Protein AF-A0A8C5WC19-F1 (afdb_monomer_lite)

Secondary structure (DSSP, 8-state):
--HHHHHTTS-HHHHHHHHHHHSSSS-HHHHHHTHHHHHTS-HHHHHT-HHHHHHHHHHHHHHHHHHHHHHHHHT-HHHHHHHHHHHHHHHHHHTT-HHHHHHHHHHHHHHHHHHHHHHHS--TTHHHHHHHHHHHHHHHTT-

Radius of gyration: 21.61 Å; chains: 1; bounding box: 44×31×69 Å

InterPro domains:
  IPR001217 Transcription factor STAT [PTHR11801] (1-124)
  IPR013799 STAT transcription factor, protein interaction [PF02865] (2-119)
  IPR013799 STAT transcription factor, protein interaction [SM00964] (2-122)
  IPR036535 STAT transcription factor, N-terminal domain superfamily [G3DSA:1.10.532.10] (1-125)
  IPR036535 STAT transcription factor, N-terminal domain superfamily [SSF48092] (1-121)

Sequence (143 aa):
MAQWSQVQQLEQRFLEQVDQFYDDTFPMEVRHQLASWIESQDWDAASNSDSLATILLQNLMIQIEDQLNRVSQEKNLLLRHNLKRIKQLLLGKYHGNPMHMAMIVSNCLREERRILAAASMPMQVCAEYLCTLIYFIYSICKM

Organism: NCBI:txid445787

Foldseek 3Di:
DFLVVLQVVFDPVLVVVLCVLCVPQAPVLLCVLCRVVLRPDDLVVLLVDVVSLLVVLVVSLVSLVVSLVVVVVVVPPVSNVVSVVRSVVSCVPPVVPSSSSSVSSVVSSVVSVVSSVVRPPPPPDPPVVVVVVVVVVVVVVVD

pLDDT: mean 88.19, std 14.67, range [42.81, 98.19]

Structure (mmCIF, N/CA/C/O backbone):
data_AF-A0A8C5WC19-F1
#
_entry.id   AF-A0A8C5WC19-F1
#
loop_
_atom_site.group_PDB
_atom_site.id
_atom_site.type_symbol
_atom_site.label_atom_id
_atom_site.label_alt_id
_atom_site.label_comp_id
_atom_site.label_asym_id
_atom_site.label_entity_id
_atom_site.label_seq_id
_atom_site.pdbx_PDB_ins_code
_atom_site.Cartn_x
_atom_site.Cartn_y
_atom_site.Cartn_z
_atom_site.occupancy
_atom_site.B_iso_or_equiv
_atom_site.auth_seq_id
_atom_site.auth_comp_id
_atom_site.auth_asym_id
_atom_site.auth_atom_id
_atom_site.pdbx_PDB_model_num
ATOM 1 N N . MET A 1 1 ? -4.723 10.158 -11.213 1.00 64.62 1 MET A N 1
ATOM 2 C CA . MET A 1 1 ? -5.621 9.084 -10.734 1.00 64.62 1 MET A CA 1
ATOM 3 C C . MET A 1 1 ? -4.735 7.996 -10.154 1.00 64.62 1 MET A C 1
ATOM 5 O O . MET A 1 1 ? -3.721 7.720 -10.783 1.00 64.62 1 MET A O 1
ATOM 9 N N . ALA A 1 2 ? -5.053 7.446 -8.982 1.00 87.44 2 ALA A N 1
ATOM 10 C CA . ALA A 1 2 ? -4.238 6.390 -8.373 1.00 87.44 2 ALA A CA 1
ATOM 11 C C . ALA A 1 2 ? -4.240 5.121 -9.252 1.00 87.44 2 ALA A C 1
ATOM 13 O O . ALA A 1 2 ? -5.269 4.797 -9.847 1.00 87.44 2 ALA A O 1
ATOM 14 N N . GLN A 1 3 ? -3.132 4.386 -9.324 1.00 95.50 3 GLN A N 1
ATOM 15 C CA . GLN A 1 3 ? -3.031 3.076 -9.979 1.00 95.50 3 GLN A CA 1
ATOM 16 C C . GLN A 1 3 ? -4.151 2.142 -9.498 1.00 95.50 3 GLN A C 1
ATOM 18 O O . GLN A 1 3 ? -4.825 1.513 -10.310 1.00 95.50 3 GLN A O 1
ATOM 23 N N . TRP A 1 4 ? -4.447 2.153 -8.195 1.00 96.81 4 TRP A N 1
ATOM 24 C CA . TRP A 1 4 ? -5.525 1.353 -7.606 1.00 96.81 4 TRP A CA 1
ATOM 25 C C . TRP A 1 4 ? -6.898 1.614 -8.224 1.00 96.81 4 TRP A C 1
ATOM 27 O O . TRP A 1 4 ? -7.661 0.689 -8.477 1.00 96.81 4 TRP A O 1
ATOM 37 N N . SER A 1 5 ? -7.212 2.876 -8.523 1.00 95.62 5 SER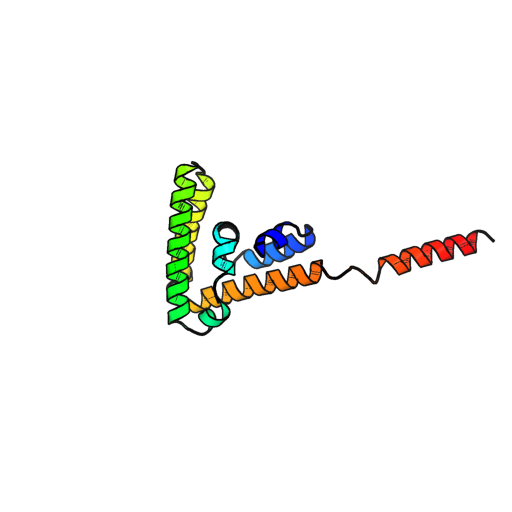 A N 1
ATOM 38 C CA . SER A 1 5 ? -8.503 3.218 -9.130 1.00 95.62 5 SER A CA 1
ATOM 39 C C . SER A 1 5 ? -8.651 2.672 -10.552 1.00 95.62 5 SER A C 1
ATOM 41 O O . SER A 1 5 ? -9.767 2.404 -10.977 1.00 95.62 5 SER A O 1
ATOM 43 N N . GLN A 1 6 ? -7.540 2.462 -11.268 1.00 95.94 6 GLN A N 1
ATOM 44 C CA . GLN A 1 6 ? -7.548 1.779 -12.565 1.00 95.94 6 GLN A CA 1
ATOM 45 C C . GLN A 1 6 ? -7.740 0.273 -12.378 1.00 95.94 6 GLN A C 1
ATOM 47 O O . GLN A 1 6 ? -8.519 -0.336 -13.102 1.00 95.94 6 GLN A O 1
ATOM 52 N N . VAL A 1 7 ? -7.083 -0.315 -11.370 1.00 96.19 7 VAL A N 1
ATOM 53 C CA . VAL A 1 7 ? -7.245 -1.736 -11.022 1.00 96.19 7 VAL A CA 1
ATOM 54 C C . VAL A 1 7 ? -8.709 -2.057 -10.725 1.00 96.19 7 VAL A C 1
ATOM 56 O O . VAL A 1 7 ? -9.238 -3.023 -11.259 1.00 96.19 7 VAL A O 1
ATOM 59 N N . GLN A 1 8 ? -9.403 -1.210 -9.962 1.00 95.38 8 GLN A N 1
ATOM 60 C CA . GLN A 1 8 ? -10.819 -1.405 -9.624 1.00 95.38 8 GLN A CA 1
ATOM 61 C C . GLN A 1 8 ? -11.784 -1.334 -10.823 1.00 95.38 8 GLN A C 1
ATOM 63 O O . GLN A 1 8 ? -12.947 -1.701 -10.681 1.00 95.38 8 GLN A O 1
ATOM 68 N N . GLN A 1 9 ? -11.331 -0.854 -11.983 1.00 94.94 9 GLN A N 1
ATOM 69 C CA . GLN A 1 9 ? -12.130 -0.771 -13.213 1.00 94.94 9 GLN A CA 1
ATOM 70 C C . GLN A 1 9 ? -11.902 -1.963 -14.153 1.00 94.94 9 GLN A C 1
ATOM 72 O O . GLN A 1 9 ? -12.508 -2.024 -15.222 1.00 94.94 9 GLN A O 1
ATOM 77 N N . LEU A 1 10 ? -11.022 -2.894 -13.782 1.00 95.06 10 LEU A N 1
ATOM 78 C CA . LEU A 1 10 ? -10.733 -4.083 -14.569 1.00 95.06 10 LEU A CA 1
ATOM 79 C C . LEU A 1 10 ? -11.925 -5.047 -14.619 1.00 95.06 10 LEU A C 1
ATOM 81 O O . LEU A 1 10 ? -12.763 -5.101 -13.721 1.00 95.06 10 LEU A O 1
ATOM 85 N N . GLU A 1 11 ? -11.966 -5.869 -15.668 1.00 93.88 11 GLU A N 1
ATOM 86 C CA . GLU A 1 11 ? -12.898 -6.995 -15.744 1.00 93.88 11 GLU A CA 1
ATOM 87 C C . GLU A 1 11 ? -12.624 -8.021 -14.632 1.00 93.88 11 GLU A C 1
ATOM 89 O O . GLU A 1 11 ? -11.479 -8.223 -14.218 1.00 93.88 11 GLU A O 1
ATOM 94 N N . GLN A 1 12 ? -13.669 -8.747 -14.220 1.00 93.50 12 GLN A N 1
ATOM 95 C CA . GLN A 1 12 ? -13.629 -9.710 -13.112 1.00 93.50 12 GLN A CA 1
ATOM 96 C C . GLN A 1 12 ? -12.446 -10.694 -13.186 1.00 93.50 12 GLN A C 1
ATOM 98 O O . GLN A 1 12 ? -11.761 -10.906 -12.192 1.00 93.50 12 GLN A O 1
ATOM 103 N N . ARG A 1 13 ? -12.131 -11.222 -14.378 1.00 92.94 13 ARG A N 1
ATOM 104 C CA . ARG A 1 13 ? -11.008 -12.158 -14.601 1.00 92.94 13 ARG A CA 1
ATOM 105 C C . ARG A 1 13 ? -9.625 -11.595 -14.248 1.00 92.94 13 ARG A C 1
ATOM 107 O O . ARG A 1 13 ? -8.693 -12.356 -14.002 1.00 92.94 13 ARG A O 1
ATOM 114 N N . PHE A 1 14 ? -9.454 -10.276 -14.303 1.00 94.38 14 PHE A N 1
ATOM 115 C CA . PHE A 1 14 ? -8.210 -9.609 -13.922 1.00 94.38 14 PHE A CA 1
ATOM 116 C C . PHE A 1 14 ? -8.236 -9.213 -12.446 1.00 94.38 14 PHE A C 1
ATOM 118 O O . PHE A 1 14 ? -7.202 -9.294 -11.791 1.00 94.38 14 PHE A O 1
ATOM 125 N N . LEU A 1 15 ? -9.405 -8.855 -11.902 1.00 94.44 15 LEU A N 1
ATOM 126 C CA . LEU A 1 15 ? -9.570 -8.651 -10.461 1.00 94.44 15 LEU A CA 1
ATOM 127 C C . LEU A 1 15 ? -9.263 -9.931 -9.672 1.00 94.44 15 LEU A C 1
ATOM 129 O O . LEU A 1 15 ? -8.583 -9.854 -8.659 1.00 94.44 15 LEU A O 1
ATOM 133 N N . GLU A 1 16 ? -9.663 -11.102 -10.172 1.00 93.19 16 GLU A N 1
ATOM 134 C CA . GLU A 1 16 ? -9.304 -12.403 -9.582 1.00 93.19 16 GLU A CA 1
ATOM 135 C C . GLU A 1 16 ? -7.786 -12.651 -9.578 1.00 93.19 16 GLU A C 1
ATOM 137 O O . GLU A 1 16 ? -7.255 -13.208 -8.621 1.00 93.19 16 GLU A O 1
ATOM 142 N N . GLN A 1 17 ? -7.063 -12.202 -10.611 1.00 91.75 17 GLN A N 1
ATOM 143 C CA . GLN A 1 17 ? -5.595 -12.286 -10.634 1.00 91.75 17 GLN A CA 1
ATOM 144 C C . GLN A 1 17 ? -4.955 -11.359 -9.599 1.00 91.75 17 GLN A C 1
ATOM 146 O O . GLN A 1 17 ? -3.949 -11.720 -8.993 1.00 91.75 17 GLN A O 1
ATOM 151 N N . VAL A 1 18 ? -5.529 -10.169 -9.397 1.00 92.81 18 VAL A N 1
ATOM 152 C CA . VAL A 1 18 ? -5.089 -9.253 -8.339 1.00 92.81 18 VAL A CA 1
ATOM 153 C C . VAL A 1 18 ? -5.344 -9.893 -6.975 1.00 92.81 18 VAL A C 1
ATOM 155 O O . VAL A 1 18 ? -4.418 -9.988 -6.180 1.00 92.81 18 VAL A O 1
ATOM 158 N N . ASP A 1 19 ? -6.553 -10.393 -6.724 1.00 91.56 19 ASP A N 1
ATOM 159 C CA . ASP A 1 19 ? -6.957 -11.014 -5.455 1.00 91.56 19 ASP A CA 1
ATOM 160 C C . ASP A 1 19 ? -6.015 -12.151 -5.025 1.00 91.56 19 ASP A C 1
ATOM 162 O O . ASP A 1 19 ? -5.441 -12.101 -3.937 1.00 91.56 19 ASP A O 1
ATOM 166 N N . GLN A 1 20 ? -5.719 -13.085 -5.937 1.00 88.56 20 GLN A N 1
ATOM 167 C CA . GLN A 1 20 ? -4.786 -14.196 -5.699 1.00 88.56 20 GLN A CA 1
ATOM 168 C C . GLN A 1 20 ? -3.390 -13.744 -5.253 1.00 88.56 20 GLN A C 1
ATOM 170 O O . GLN A 1 20 ? -2.713 -14.446 -4.502 1.00 88.56 20 GLN A O 1
ATOM 175 N N . PHE A 1 21 ? -2.929 -12.582 -5.719 1.00 83.38 21 PHE A N 1
ATOM 176 C CA . PHE A 1 21 ? -1.618 -12.061 -5.344 1.00 83.38 21 PHE A CA 1
ATOM 177 C C . PHE A 1 21 ? -1.607 -11.464 -3.927 1.00 83.38 21 PHE A C 1
ATOM 179 O O . PHE A 1 21 ? -0.566 -11.453 -3.262 1.00 83.38 21 PHE A O 1
ATOM 186 N N . TYR A 1 22 ? -2.751 -10.966 -3.453 1.00 87.38 22 TYR A N 1
ATOM 187 C CA . TYR A 1 22 ? -2.888 -10.259 -2.179 1.00 87.38 22 TYR A CA 1
ATOM 188 C C . TYR A 1 22 ? -3.183 -11.168 -0.973 1.00 87.38 22 TYR A C 1
ATOM 190 O O . TYR A 1 22 ? -2.940 -10.725 0.151 1.00 87.38 22 TYR A O 1
ATOM 198 N N . ASP A 1 23 ? -3.634 -12.411 -1.181 1.00 74.62 23 ASP A N 1
ATOM 199 C CA . ASP A 1 23 ? -4.157 -13.305 -0.127 1.00 74.62 23 ASP A CA 1
ATOM 200 C C . ASP A 1 23 ? -3.244 -13.439 1.114 1.00 74.62 23 ASP A C 1
ATOM 202 O O . ASP A 1 23 ? -3.721 -13.336 2.244 1.00 74.62 23 ASP A O 1
ATOM 206 N N . ASP A 1 24 ? -1.920 -13.548 0.933 1.00 71.69 24 ASP A N 1
ATOM 207 C CA . ASP A 1 24 ? -0.958 -13.705 2.046 1.00 71.69 24 ASP A CA 1
ATOM 208 C C . ASP A 1 24 ? 0.215 -12.702 2.042 1.00 71.69 24 ASP A C 1
ATOM 210 O O . ASP A 1 24 ? 1.078 -12.705 2.937 1.00 71.69 24 ASP A O 1
ATOM 214 N N . THR A 1 25 ? 0.290 -11.818 1.045 1.00 85.12 25 THR A N 1
ATOM 215 C CA . THR A 1 25 ? 1.454 -10.941 0.839 1.00 85.12 25 THR A CA 1
ATOM 216 C C . THR A 1 25 ? 1.328 -9.652 1.650 1.00 85.12 25 THR A C 1
ATOM 218 O O . THR A 1 25 ? 2.040 -9.453 2.645 1.00 85.12 25 THR A O 1
ATOM 221 N N . PHE A 1 26 ? 0.387 -8.795 1.266 1.00 92.00 26 PHE A N 1
ATOM 222 C CA . PHE A 1 26 ? 0.126 -7.489 1.853 1.00 92.00 26 PHE A CA 1
ATOM 223 C C . PHE A 1 26 ? -1.385 -7.291 2.040 1.00 92.00 26 PHE A C 1
ATOM 225 O O . PHE A 1 26 ? -2.156 -7.672 1.175 1.00 92.00 26 PHE A O 1
ATOM 232 N N . PRO A 1 27 ? -1.861 -6.681 3.134 1.00 93.75 27 PRO A N 1
ATOM 233 C CA . PRO A 1 27 ? -3.297 -6.530 3.358 1.00 93.75 27 PRO A CA 1
ATOM 234 C C . PRO A 1 27 ? -3.962 -5.629 2.302 1.00 93.75 27 PRO A C 1
ATOM 236 O O . PRO A 1 27 ? -3.682 -4.426 2.252 1.00 93.75 27 PRO A O 1
ATOM 239 N N . MET A 1 28 ? -4.896 -6.180 1.514 1.00 93.88 28 MET A N 1
ATOM 2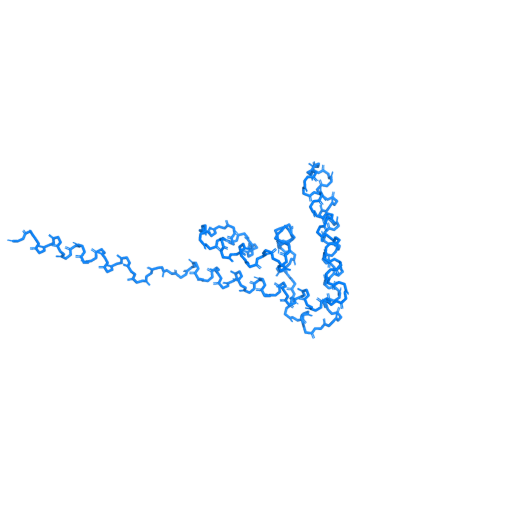40 C CA . MET A 1 28 ? -5.624 -5.433 0.472 1.00 93.88 28 MET A CA 1
ATOM 241 C C . MET A 1 28 ? -6.363 -4.205 1.034 1.00 93.88 28 MET A C 1
ATOM 243 O O . MET A 1 28 ? -6.409 -3.156 0.398 1.00 93.88 28 MET A O 1
ATOM 247 N N . GLU A 1 29 ? -6.866 -4.284 2.268 1.00 94.00 29 GLU A N 1
ATOM 248 C CA . GLU A 1 29 ? -7.497 -3.143 2.940 1.00 94.00 29 GLU A CA 1
ATOM 249 C C . GLU A 1 29 ? -6.522 -1.959 3.077 1.00 94.00 29 GLU A C 1
ATOM 251 O O . GLU A 1 29 ? -6.874 -0.825 2.778 1.00 94.00 29 GLU A O 1
ATOM 256 N N . VAL A 1 30 ? -5.261 -2.199 3.456 1.00 95.25 30 VAL A N 1
ATOM 257 C CA . VAL A 1 30 ? -4.250 -1.129 3.554 1.00 95.25 30 VAL A CA 1
ATOM 258 C C . VAL A 1 30 ? -3.884 -0.613 2.167 1.00 95.25 30 VAL A C 1
ATOM 260 O O . VAL A 1 30 ? -3.766 0.598 1.981 1.00 95.25 30 VAL A O 1
ATOM 263 N N . ARG A 1 31 ? -3.773 -1.514 1.182 1.00 95.81 31 ARG A N 1
ATOM 264 C CA . ARG A 1 31 ? -3.566 -1.148 -0.224 1.00 95.81 31 ARG A CA 1
ATOM 265 C C . ARG A 1 31 ? -4.656 -0.203 -0.742 1.00 95.81 31 ARG A C 1
ATOM 267 O O . ARG A 1 31 ? -4.323 0.741 -1.459 1.00 95.81 31 ARG A O 1
ATOM 274 N N . HIS A 1 32 ? -5.912 -0.443 -0.363 1.00 95.25 32 HIS A N 1
ATOM 275 C CA . HIS A 1 32 ? -7.066 0.367 -0.746 1.00 95.25 32 HIS A CA 1
ATOM 276 C C . HIS A 1 32 ? -7.112 1.700 0.013 1.00 95.25 32 HIS A C 1
ATOM 278 O O . HIS A 1 32 ? -7.119 2.759 -0.612 1.00 95.25 32 HIS A O 1
ATOM 284 N N . GLN A 1 33 ? -7.090 1.669 1.350 1.00 94.81 33 GLN A N 1
ATOM 285 C CA . GLN A 1 33 ? -7.260 2.866 2.187 1.00 94.81 33 GLN A CA 1
ATOM 286 C C . GLN A 1 33 ? -6.112 3.876 2.026 1.00 94.81 33 GLN A C 1
ATOM 288 O O . GLN A 1 33 ? -6.312 5.079 2.185 1.00 94.81 33 GLN A O 1
ATOM 293 N N . LEU A 1 34 ? -4.902 3.402 1.707 1.00 96.75 34 LEU A N 1
ATOM 294 C CA . LEU A 1 34 ? -3.701 4.232 1.567 1.00 96.75 34 LEU A CA 1
ATOM 295 C C . LEU A 1 34 ? -3.168 4.291 0.134 1.00 96.75 34 LEU A C 1
ATOM 297 O O . LEU A 1 34 ? -2.000 4.624 -0.058 1.00 96.75 34 LEU A O 1
ATOM 301 N N . ALA A 1 35 ? -4.000 3.998 -0.871 1.00 97.50 35 ALA A N 1
ATOM 302 C CA . ALA A 1 35 ? -3.559 3.838 -2.256 1.00 97.50 35 ALA A CA 1
ATOM 303 C C . ALA A 1 35 ? -2.650 4.973 -2.750 1.00 97.50 35 ALA A C 1
ATOM 305 O O . ALA A 1 35 ? -1.520 4.723 -3.161 1.00 97.50 35 ALA A O 1
ATOM 306 N N . SER A 1 36 ? -3.105 6.223 -2.631 1.00 96.31 36 SER A N 1
ATOM 307 C CA . SER A 1 36 ? -2.344 7.391 -3.086 1.00 96.31 36 SER A CA 1
ATOM 308 C C . SER A 1 36 ? -1.015 7.574 -2.349 1.00 96.31 36 SER A C 1
ATOM 310 O O . SER A 1 36 ? -0.036 7.980 -2.964 1.00 96.31 36 SER A O 1
ATOM 312 N N . TRP A 1 37 ? -0.970 7.288 -1.041 1.00 97.69 37 TRP A N 1
ATOM 313 C CA . TRP A 1 37 ? 0.261 7.417 -0.256 1.00 97.69 37 TRP A CA 1
ATOM 314 C C . TRP A 1 37 ? 1.246 6.298 -0.579 1.00 97.69 37 TRP A C 1
ATOM 316 O O . TRP A 1 37 ? 2.434 6.564 -0.724 1.00 97.69 37 TRP A O 1
ATOM 326 N N . ILE A 1 38 ? 0.763 5.059 -0.717 1.00 98.00 38 ILE A N 1
ATOM 327 C CA . ILE A 1 38 ? 1.596 3.915 -1.096 1.00 98.00 38 ILE A CA 1
ATOM 328 C C . ILE A 1 38 ? 2.224 4.179 -2.465 1.00 98.00 38 ILE A C 1
ATOM 330 O O . ILE A 1 38 ? 3.428 4.030 -2.626 1.00 98.00 38 ILE A O 1
ATOM 334 N N . GLU A 1 39 ? 1.439 4.626 -3.441 1.00 98.06 39 GLU A N 1
ATOM 335 C CA . GLU A 1 39 ? 1.918 4.861 -4.807 1.00 98.06 39 GLU A CA 1
ATOM 336 C C . GLU A 1 39 ? 2.904 6.034 -4.929 1.00 98.06 39 GLU A C 1
ATOM 338 O O . GLU A 1 39 ? 3.624 6.113 -5.920 1.00 98.06 39 GLU A O 1
ATOM 343 N N . SER A 1 40 ? 2.973 6.930 -3.937 1.00 97.62 40 SER A N 1
ATOM 344 C CA . SER A 1 40 ? 3.917 8.052 -3.941 1.00 97.62 40 SER A CA 1
ATOM 345 C C . SER A 1 40 ? 5.285 7.733 -3.327 1.00 97.62 40 SER A C 1
ATOM 347 O O . SER A 1 40 ? 6.143 8.613 -3.318 1.00 97.62 40 SER A O 1
ATOM 349 N N . GLN A 1 41 ? 5.495 6.534 -2.770 1.00 98.19 41 GLN A N 1
ATOM 350 C CA . GLN A 1 41 ? 6.781 6.149 -2.170 1.00 98.19 41 GLN A CA 1
ATOM 351 C C . GLN A 1 41 ? 7.668 5.381 -3.157 1.00 98.19 41 GLN A C 1
ATOM 353 O O . GLN A 1 41 ? 7.178 4.626 -3.998 1.00 98.19 41 GLN A O 1
ATOM 358 N N . ASP A 1 42 ? 8.986 5.502 -2.992 1.00 97.69 42 ASP A N 1
ATOM 359 C CA . ASP A 1 42 ? 9.973 4.711 -3.733 1.00 97.69 42 ASP A CA 1
ATOM 360 C C . ASP A 1 42 ? 10.282 3.389 -3.006 1.00 97.69 42 ASP A C 1
ATOM 362 O O . ASP A 1 42 ? 11.242 3.257 -2.237 1.00 97.69 42 ASP A O 1
ATOM 366 N N . TRP A 1 43 ? 9.415 2.398 -3.220 1.00 97.94 43 TRP A N 1
ATOM 367 C CA . TRP A 1 43 ? 9.547 1.072 -2.609 1.00 97.94 43 TRP A CA 1
ATOM 368 C C . TRP A 1 43 ? 10.736 0.272 -3.146 1.00 97.94 43 TRP A C 1
ATOM 370 O O . TRP A 1 43 ? 11.287 -0.552 -2.416 1.00 97.94 43 TRP A O 1
ATOM 380 N N . ASP A 1 44 ? 11.156 0.518 -4.391 1.00 97.81 44 ASP A N 1
ATOM 381 C CA . ASP A 1 44 ? 12.324 -0.138 -4.977 1.00 97.81 44 ASP A CA 1
ATOM 382 C C . ASP A 1 44 ? 13.605 0.346 -4.280 1.00 97.81 44 ASP A C 1
ATOM 384 O O . ASP A 1 44 ? 14.410 -0.480 -3.843 1.00 97.81 44 ASP A O 1
ATOM 388 N N . ALA A 1 45 ? 13.767 1.656 -4.058 1.00 97.94 45 ALA A N 1
ATOM 389 C CA . ALA A 1 45 ? 14.881 2.184 -3.268 1.00 97.94 45 ALA A CA 1
ATOM 390 C C . ALA A 1 45 ? 14.862 1.657 -1.824 1.00 97.94 45 ALA A C 1
ATOM 392 O O . ALA A 1 45 ? 15.893 1.229 -1.298 1.00 97.94 45 ALA A O 1
ATOM 393 N N . ALA A 1 46 ? 13.687 1.630 -1.190 1.00 98.00 46 ALA A N 1
ATOM 394 C CA . ALA A 1 46 ? 13.544 1.129 0.173 1.00 98.00 46 ALA A CA 1
ATOM 395 C C . ALA A 1 46 ? 13.849 -0.371 0.299 1.00 98.00 46 ALA A C 1
ATOM 397 O O . ALA A 1 46 ? 14.458 -0.785 1.280 1.00 98.00 46 ALA A O 1
ATOM 398 N N . SER A 1 47 ? 13.521 -1.192 -0.702 1.00 97.56 47 SER A N 1
ATOM 399 C CA . SER A 1 47 ? 13.861 -2.624 -0.686 1.00 97.56 47 SER A CA 1
ATOM 400 C C . SER A 1 47 ? 15.370 -2.908 -0.678 1.00 97.56 47 SER A C 1
ATOM 402 O O . SER A 1 47 ? 15.779 -4.007 -0.313 1.00 97.56 47 SER A O 1
ATOM 404 N N . ASN A 1 48 ? 16.191 -1.913 -1.031 1.00 97.31 48 ASN A N 1
ATOM 405 C CA . ASN A 1 48 ? 17.651 -1.998 -1.071 1.00 97.31 48 ASN A CA 1
ATOM 406 C C . ASN A 1 48 ? 18.335 -1.235 0.081 1.00 97.31 48 ASN A C 1
ATOM 408 O O . ASN A 1 48 ? 19.562 -1.158 0.120 1.00 97.31 48 ASN A O 1
ATOM 412 N N . SER A 1 49 ? 17.570 -0.641 1.005 1.00 97.75 49 SER A N 1
ATOM 413 C CA . SER A 1 49 ? 18.104 0.184 2.090 1.00 97.75 49 SER A CA 1
ATOM 414 C C . SER A 1 49 ? 17.292 0.022 3.370 1.00 97.75 49 SER A C 1
ATOM 416 O O . SER A 1 49 ? 16.158 0.489 3.474 1.00 97.75 49 SER A O 1
ATOM 418 N N . ASP A 1 50 ? 17.908 -0.588 4.381 1.00 96.38 50 ASP A N 1
ATOM 419 C CA . ASP A 1 50 ? 17.268 -0.860 5.670 1.00 96.38 50 ASP A CA 1
ATOM 420 C C . ASP A 1 50 ? 16.788 0.413 6.385 1.00 96.38 50 ASP A C 1
ATOM 422 O O . ASP A 1 50 ? 15.690 0.449 6.944 1.00 96.38 50 ASP A O 1
ATOM 426 N N . SER A 1 51 ? 17.558 1.501 6.293 1.00 97.31 51 SER A N 1
ATOM 427 C CA . SER A 1 51 ? 17.184 2.785 6.891 1.00 97.31 51 SER A CA 1
ATOM 428 C C . SER A 1 51 ? 15.944 3.385 6.224 1.00 97.31 51 SER A C 1
ATOM 430 O O . SER A 1 51 ? 15.019 3.809 6.918 1.00 97.31 51 SER A O 1
ATOM 432 N N . LEU A 1 52 ? 15.879 3.367 4.887 1.00 97.94 52 LEU A N 1
ATOM 433 C CA . LEU A 1 52 ? 14.712 3.845 4.140 1.00 97.94 52 LEU A CA 1
ATOM 434 C C . LEU A 1 52 ? 13.493 2.958 4.393 1.00 97.94 52 LEU A C 1
ATOM 436 O O . LEU A 1 52 ? 12.405 3.474 4.637 1.00 97.94 52 LEU A O 1
ATOM 440 N N . ALA A 1 53 ? 13.66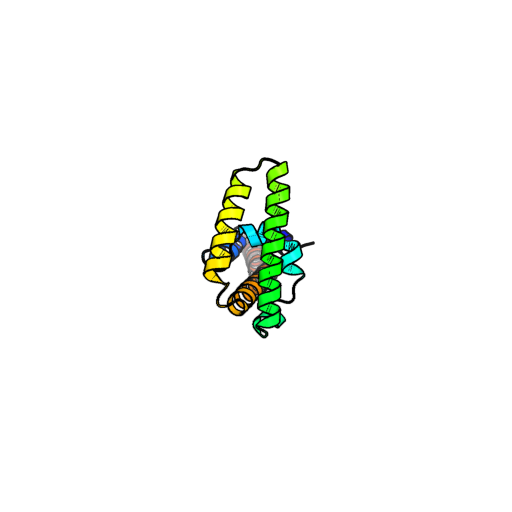9 1.636 4.390 1.00 98.00 53 ALA A N 1
ATOM 441 C CA . ALA A 1 53 ? 12.594 0.696 4.675 1.00 98.00 53 ALA A CA 1
ATOM 442 C C . ALA A 1 53 ? 12.027 0.874 6.087 1.00 98.00 53 ALA A C 1
ATOM 444 O O . ALA A 1 53 ? 10.809 0.862 6.272 1.00 98.00 53 ALA A O 1
ATOM 445 N N . THR A 1 54 ? 12.893 1.097 7.077 1.00 97.62 54 THR A N 1
ATOM 446 C CA . THR A 1 54 ? 12.488 1.375 8.459 1.00 97.62 54 THR A CA 1
ATOM 447 C C . THR A 1 54 ? 11.677 2.666 8.548 1.00 97.62 54 THR A C 1
ATOM 449 O O . THR A 1 54 ? 10.612 2.676 9.167 1.00 97.62 54 THR A O 1
ATOM 452 N N . ILE A 1 55 ? 12.126 3.737 7.885 1.00 98.06 55 ILE A N 1
ATOM 453 C CA . ILE A 1 55 ? 11.391 5.009 7.819 1.00 98.06 55 ILE A CA 1
ATOM 454 C C . ILE A 1 55 ? 10.031 4.816 7.135 1.00 98.06 55 ILE A C 1
ATOM 456 O O . ILE A 1 55 ? 9.017 5.286 7.647 1.00 98.06 55 ILE A O 1
ATOM 460 N N . LEU A 1 56 ? 9.967 4.092 6.012 1.00 98.00 56 LEU A N 1
ATOM 461 C CA . LEU A 1 56 ? 8.700 3.837 5.323 1.00 98.00 56 LEU A CA 1
ATOM 462 C C . LEU A 1 56 ? 7.744 2.975 6.148 1.00 98.00 56 LEU A C 1
ATOM 464 O O . LEU A 1 56 ? 6.544 3.243 6.141 1.00 98.00 56 LEU A O 1
ATOM 468 N N . LEU A 1 57 ? 8.243 1.987 6.895 1.00 97.19 57 LEU A N 1
ATOM 469 C CA . LEU A 1 57 ? 7.414 1.213 7.819 1.00 97.19 57 LEU A CA 1
ATOM 470 C C . LEU A 1 57 ? 6.832 2.110 8.918 1.00 97.19 57 LEU A C 1
ATOM 472 O O . LEU A 1 57 ? 5.638 2.025 9.201 1.00 97.19 57 LEU A O 1
ATOM 476 N N . GLN A 1 58 ? 7.640 2.996 9.505 1.00 97.44 58 GLN A N 1
ATOM 477 C CA . GLN A 1 58 ? 7.166 3.959 10.505 1.00 97.44 58 GLN A CA 1
ATOM 478 C C . GLN A 1 58 ? 6.124 4.915 9.913 1.00 97.44 58 GLN A C 1
ATOM 480 O O . GLN A 1 58 ? 5.055 5.099 10.495 1.00 97.44 58 GLN A O 1
ATOM 485 N N . ASN A 1 59 ? 6.377 5.453 8.721 1.00 98.06 59 ASN A N 1
ATOM 486 C CA . ASN A 1 59 ? 5.437 6.335 8.035 1.00 98.06 59 ASN A CA 1
ATOM 487 C C . ASN A 1 59 ? 4.130 5.614 7.680 1.00 98.06 59 ASN A C 1
ATOM 489 O O . ASN A 1 59 ? 3.058 6.190 7.849 1.00 98.06 59 ASN A O 1
ATOM 493 N N . LEU A 1 60 ? 4.189 4.343 7.269 1.00 97.69 60 LEU A N 1
ATOM 494 C CA . LEU A 1 60 ? 2.998 3.523 7.040 1.00 97.69 60 LEU A CA 1
ATOM 495 C C . LEU A 1 60 ? 2.164 3.393 8.324 1.00 97.69 60 LEU A C 1
ATOM 497 O O . LEU A 1 60 ? 0.938 3.476 8.267 1.00 97.69 60 LEU A O 1
ATOM 501 N N . MET A 1 61 ? 2.800 3.231 9.489 1.00 97.31 61 MET A N 1
ATOM 502 C CA . MET A 1 61 ? 2.078 3.181 10.766 1.00 97.31 61 MET A CA 1
ATOM 503 C C . MET A 1 61 ? 1.368 4.499 11.077 1.00 97.31 61 MET A C 1
ATOM 505 O O . MET A 1 61 ? 0.209 4.462 11.490 1.00 97.31 61 MET A O 1
ATOM 509 N N . ILE A 1 62 ? 2.025 5.636 10.829 1.00 97.75 62 ILE A N 1
ATOM 510 C CA . ILE A 1 62 ? 1.431 6.972 10.991 1.00 97.75 62 ILE A CA 1
ATOM 511 C C . ILE A 1 62 ? 0.214 7.123 10.069 1.00 97.75 62 ILE A C 1
ATOM 513 O O . ILE A 1 62 ? -0.858 7.516 10.519 1.00 97.75 62 ILE A O 1
ATOM 517 N N . GLN A 1 63 ? 0.328 6.716 8.803 1.00 98.00 63 GLN A N 1
ATOM 518 C CA . GLN A 1 63 ? -0.794 6.771 7.862 1.00 98.00 63 GLN A CA 1
ATOM 519 C C . GLN A 1 63 ? -1.982 5.907 8.307 1.00 98.00 63 GLN A C 1
ATOM 521 O O . GLN A 1 63 ? -3.132 6.330 8.195 1.00 98.00 63 GLN A O 1
ATOM 526 N N . ILE A 1 64 ? -1.734 4.710 8.850 1.00 96.94 64 ILE A N 1
ATOM 527 C CA . ILE A 1 64 ? -2.804 3.860 9.393 1.00 96.94 64 ILE A CA 1
ATOM 528 C C . ILE A 1 64 ? -3.463 4.517 10.617 1.00 96.94 64 ILE A C 1
ATOM 530 O O . ILE A 1 64 ? -4.682 4.431 10.773 1.00 96.94 64 ILE A O 1
ATOM 534 N N . GLU A 1 65 ? -2.694 5.175 11.487 1.00 96.31 65 GLU A N 1
ATOM 535 C CA . GLU A 1 65 ? -3.238 5.928 12.626 1.00 96.31 65 GLU A CA 1
ATOM 536 C C . GLU A 1 65 ? -4.111 7.105 12.178 1.00 96.31 65 GLU A C 1
ATOM 538 O O . GLU A 1 65 ? -5.220 7.271 12.689 1.00 96.31 65 GLU A O 1
ATOM 543 N N . ASP A 1 66 ? -3.672 7.860 11.174 1.00 96.06 66 ASP A N 1
ATOM 544 C CA . ASP A 1 66 ? -4.451 8.956 10.600 1.00 96.06 66 ASP A CA 1
ATOM 545 C C . ASP A 1 66 ? -5.770 8.461 9.995 1.00 96.06 66 ASP A C 1
ATOM 547 O O . ASP A 1 66 ? -6.823 9.067 10.217 1.00 96.06 66 ASP A O 1
ATOM 551 N N . GLN A 1 67 ? -5.754 7.324 9.289 1.00 94.75 67 GLN A N 1
ATOM 552 C CA . GLN A 1 67 ? -6.984 6.703 8.787 1.00 94.75 67 GLN A CA 1
ATOM 553 C C . GLN A 1 67 ? -7.892 6.231 9.925 1.00 94.75 67 GLN A C 1
ATOM 555 O O . GLN A 1 67 ? -9.096 6.477 9.900 1.00 94.75 67 GLN A O 1
ATOM 560 N N . LEU A 1 68 ? -7.340 5.621 10.977 1.00 94.94 68 LEU A N 1
ATOM 561 C CA . LEU A 1 68 ? -8.113 5.226 12.158 1.00 94.94 68 LEU A CA 1
ATOM 562 C C . LEU A 1 68 ? -8.800 6.420 12.836 1.00 94.94 68 LEU A C 1
ATOM 564 O O . LEU A 1 68 ? -9.932 6.279 13.315 1.00 94.94 68 LEU A O 1
ATOM 568 N N . ASN A 1 69 ? -8.147 7.581 12.867 1.00 93.19 69 ASN A N 1
ATOM 569 C CA . ASN A 1 69 ? -8.717 8.812 13.408 1.00 93.19 69 ASN A CA 1
ATOM 570 C C . ASN A 1 69 ? -9.894 9.307 12.555 1.00 93.19 69 ASN A C 1
ATOM 572 O O . ASN A 1 69 ? -10.956 9.598 13.108 1.00 93.19 69 ASN A O 1
ATOM 576 N N . ARG A 1 70 ? -9.754 9.312 11.222 1.00 91.62 70 ARG A N 1
ATOM 577 C CA . ARG A 1 70 ? -10.831 9.681 10.279 1.00 91.62 70 ARG A CA 1
ATOM 578 C C . ARG A 1 70 ? -12.036 8.745 10.395 1.00 91.62 70 ARG A C 1
ATOM 580 O O . ARG A 1 70 ? -13.147 9.186 10.675 1.00 91.62 70 ARG A O 1
ATOM 587 N N . VAL A 1 71 ? -11.801 7.437 10.313 1.00 90.44 71 VAL A N 1
ATOM 588 C CA . VAL A 1 71 ? -12.844 6.398 10.383 1.00 90.44 71 VAL A CA 1
ATOM 589 C C . VAL A 1 71 ? -13.588 6.416 11.727 1.00 90.44 71 VAL A C 1
ATOM 591 O O . VAL A 1 71 ? -14.777 6.094 11.800 1.00 90.44 71 VAL A O 1
ATOM 594 N N . SER A 1 72 ? -12.918 6.824 12.811 1.00 85.50 72 SER A N 1
ATOM 595 C CA . SER A 1 72 ? -13.561 6.979 14.122 1.00 85.50 72 SER A CA 1
ATOM 596 C C . SER A 1 72 ? -14.593 8.114 14.146 1.00 85.50 72 SER A C 1
ATOM 598 O O . SER A 1 72 ? -15.565 8.015 14.893 1.00 85.50 72 SER A O 1
ATOM 600 N N . GLN A 1 73 ? -14.428 9.152 13.320 1.00 87.25 73 GLN A N 1
ATOM 601 C CA . GLN A 1 73 ? -15.409 10.234 13.177 1.00 87.25 73 GLN A CA 1
ATOM 602 C C . GLN A 1 73 ? -16.630 9.787 12.356 1.00 87.25 73 GLN A C 1
ATOM 604 O O . GLN A 1 73 ? -17.760 10.141 12.686 1.00 87.25 73 GLN A O 1
ATOM 609 N N . GLU A 1 74 ? -16.416 8.939 11.349 1.00 86.62 74 GLU A N 1
ATOM 610 C CA . GLU A 1 74 ? -17.456 8.399 10.456 1.00 86.62 74 GLU A CA 1
ATOM 611 C C . GLU A 1 74 ? -18.256 7.230 11.062 1.00 86.62 74 GLU A C 1
ATOM 613 O O . GLU A 1 74 ? -19.227 6.760 10.474 1.00 86.62 74 GLU A O 1
ATOM 618 N N . LYS A 1 75 ? -17.869 6.751 12.254 1.00 84.75 75 LYS A N 1
ATOM 619 C CA . LYS A 1 75 ? -18.492 5.621 12.975 1.00 84.75 75 LYS A CA 1
ATOM 620 C C . LYS A 1 75 ? -18.490 4.284 12.208 1.00 84.75 75 LYS A C 1
ATOM 622 O O . LYS A 1 75 ? -19.267 3.389 12.544 1.00 84.75 75 LYS A O 1
ATOM 627 N N . ASN A 1 76 ? -17.587 4.084 11.245 1.00 90.94 76 ASN A N 1
ATOM 628 C CA . ASN A 1 76 ? -17.449 2.803 10.543 1.00 90.94 76 ASN A CA 1
ATOM 629 C C . ASN A 1 76 ? -16.670 1.784 11.403 1.00 90.94 76 ASN A C 1
ATOM 631 O O . ASN A 1 76 ? -15.441 1.674 11.362 1.00 90.94 76 ASN A O 1
ATOM 635 N N . LEU A 1 77 ? -17.413 1.048 12.235 1.00 92.56 77 LEU A N 1
ATOM 636 C CA . LEU A 1 77 ? -16.864 0.101 13.208 1.00 92.56 77 LEU A CA 1
ATOM 637 C C . LEU A 1 77 ? -16.083 -1.048 12.555 1.00 92.56 77 LEU A C 1
ATOM 639 O O . LEU A 1 77 ? -15.039 -1.434 13.084 1.00 92.56 77 LEU A O 1
ATOM 643 N N . LEU A 1 78 ? -16.564 -1.563 11.420 1.00 94.19 78 LEU A N 1
ATOM 644 C CA . LEU A 1 78 ? -15.930 -2.673 10.706 1.00 94.19 78 LEU A CA 1
ATOM 645 C C . LEU A 1 78 ? -14.544 -2.271 10.198 1.00 94.19 78 LEU A C 1
ATOM 647 O O . LEU A 1 78 ? -13.555 -2.927 10.523 1.00 94.19 78 LEU A O 1
ATOM 651 N N . LEU A 1 79 ? -14.459 -1.146 9.484 1.00 92.62 79 LEU A N 1
ATOM 652 C CA . LEU A 1 79 ? -13.192 -0.654 8.950 1.00 92.62 79 LEU A CA 1
ATOM 653 C C . LEU A 1 79 ? -12.202 -0.326 10.074 1.00 92.62 79 LEU A C 1
ATOM 655 O O . LEU A 1 79 ? -11.038 -0.720 10.024 1.00 92.62 79 LEU A O 1
ATOM 659 N N . ARG A 1 80 ? -12.673 0.315 11.150 1.00 94.12 80 ARG A N 1
ATOM 660 C CA . ARG A 1 80 ? -11.845 0.599 12.330 1.00 94.12 80 ARG A CA 1
ATOM 661 C C . ARG A 1 80 ? -11.304 -0.678 12.976 1.00 94.12 80 ARG A C 1
ATOM 663 O O . ARG A 1 80 ? -10.145 -0.705 13.389 1.00 94.12 80 ARG A O 1
ATOM 670 N N . HIS A 1 81 ? -12.131 -1.715 13.105 1.00 94.75 81 HIS A N 1
ATOM 671 C CA . HIS A 1 81 ? -11.703 -3.007 13.641 1.00 94.75 81 HIS A CA 1
ATOM 672 C C . HIS A 1 81 ? -10.637 -3.651 12.742 1.00 94.75 81 HIS A C 1
ATOM 674 O O . HIS A 1 81 ? -9.577 -4.040 13.239 1.00 94.75 81 HIS A O 1
ATOM 680 N N . ASN A 1 82 ? -10.877 -3.686 11.428 1.00 94.44 82 ASN A N 1
ATOM 681 C CA . ASN A 1 82 ? -9.951 -4.250 10.447 1.00 94.44 82 ASN A CA 1
ATOM 682 C C . ASN A 1 82 ? -8.599 -3.529 10.462 1.00 94.44 82 ASN A C 1
ATOM 684 O O . ASN A 1 82 ? -7.567 -4.180 10.617 1.00 94.44 82 ASN A O 1
ATOM 688 N N . LEU A 1 83 ? -8.588 -2.193 10.404 1.00 95.44 83 LEU A N 1
ATOM 689 C CA . LEU A 1 83 ? -7.353 -1.402 10.424 1.00 95.44 83 LEU A CA 1
ATOM 690 C C . LEU A 1 83 ? -6.551 -1.599 11.718 1.00 95.44 83 LEU A C 1
ATOM 692 O O . LEU A 1 83 ? -5.328 -1.729 11.665 1.00 95.44 83 LEU A O 1
ATOM 696 N N . LYS A 1 84 ? -7.212 -1.701 12.882 1.00 95.56 84 LYS A N 1
ATOM 697 C CA . LYS A 1 84 ? -6.526 -2.022 14.147 1.00 95.56 84 LYS A CA 1
ATOM 698 C C . LYS A 1 84 ? -5.857 -3.392 14.105 1.00 95.56 84 LYS A C 1
ATOM 700 O O . LYS A 1 84 ? -4.703 -3.508 14.514 1.00 95.56 84 LYS A O 1
ATOM 705 N N . ARG A 1 85 ? -6.566 -4.416 13.618 1.00 96.06 85 ARG A N 1
ATOM 706 C CA . ARG A 1 85 ? -6.035 -5.782 13.503 1.00 96.06 85 ARG A CA 1
ATOM 707 C C . ARG A 1 85 ? -4.854 -5.830 12.537 1.00 96.06 85 ARG A C 1
ATOM 709 O O . ARG A 1 85 ? -3.812 -6.390 12.866 1.00 96.06 85 ARG A O 1
ATOM 716 N N . ILE A 1 86 ? -5.000 -5.199 11.375 1.00 94.75 86 ILE A N 1
ATOM 717 C CA . ILE A 1 86 ? -3.970 -5.177 10.338 1.00 94.75 86 ILE A CA 1
ATOM 718 C C . ILE A 1 86 ? -2.720 -4.431 10.808 1.00 94.75 86 ILE A C 1
ATOM 720 O O . ILE A 1 86 ? -1.616 -4.910 10.570 1.00 94.75 86 ILE A O 1
ATOM 724 N N . LYS A 1 87 ? -2.862 -3.312 11.529 1.00 95.19 87 LYS A N 1
ATOM 725 C CA . LYS A 1 87 ? -1.713 -2.599 12.105 1.00 95.19 87 LYS A CA 1
ATOM 726 C C . LYS A 1 87 ? -0.844 -3.522 12.965 1.00 95.19 87 LYS A C 1
ATOM 728 O O . LYS A 1 87 ? 0.374 -3.538 12.812 1.00 95.19 87 LYS A O 1
ATOM 733 N N . GLN A 1 88 ? -1.470 -4.311 13.842 1.00 95.44 88 GLN A N 1
ATOM 734 C CA . GLN A 1 88 ? -0.758 -5.274 14.690 1.00 95.44 88 GLN A CA 1
ATOM 735 C C . GLN A 1 88 ? -0.098 -6.381 13.859 1.00 95.44 88 GLN A C 1
ATOM 737 O O . GLN A 1 88 ? 1.052 -6.730 14.112 1.00 95.44 88 GLN A O 1
ATOM 742 N N . LEU A 1 89 ? -0.791 -6.884 12.833 1.00 93.88 89 LEU A N 1
ATOM 743 C CA . LEU A 1 89 ? -0.253 -7.884 11.908 1.00 93.88 89 LEU A CA 1
ATOM 744 C C . LEU A 1 89 ? 0.987 -7.369 11.165 1.00 93.88 89 LEU A C 1
ATOM 746 O O . LEU A 1 89 ? 1.991 -8.073 11.098 1.00 93.88 89 LEU A O 1
ATOM 750 N N . LEU A 1 90 ? 0.944 -6.142 10.639 1.00 93.75 90 LEU A N 1
ATOM 751 C CA . LEU A 1 90 ? 2.063 -5.536 9.913 1.00 93.75 90 LEU A CA 1
ATOM 752 C C . LEU A 1 90 ? 3.280 -5.322 10.817 1.00 93.75 90 LEU A C 1
ATOM 754 O O . LEU A 1 90 ? 4.394 -5.646 10.412 1.00 93.75 90 LEU A O 1
ATOM 758 N N . LEU A 1 91 ? 3.073 -4.835 12.045 1.00 92.50 91 LEU A N 1
ATOM 759 C CA . LEU A 1 91 ? 4.152 -4.704 13.026 1.00 92.50 91 LEU A CA 1
ATOM 760 C C . LEU A 1 91 ? 4.753 -6.070 13.372 1.00 92.50 91 LEU A C 1
ATOM 762 O O . LEU A 1 91 ? 5.967 -6.230 13.306 1.00 92.50 91 LEU A O 1
ATOM 766 N N . GLY A 1 92 ? 3.924 -7.075 13.663 1.00 92.81 92 GLY A N 1
ATOM 767 C CA . GLY A 1 92 ? 4.407 -8.421 13.975 1.00 92.81 92 GLY A CA 1
ATOM 768 C C . GLY A 1 92 ? 5.188 -9.070 12.827 1.00 92.81 92 GLY A C 1
ATOM 769 O O . GLY A 1 92 ? 6.207 -9.710 13.070 1.00 92.81 92 GLY A O 1
ATOM 770 N N . LYS A 1 93 ? 4.741 -8.879 11.578 1.00 92.88 93 LYS A N 1
ATOM 771 C CA . LYS A 1 93 ? 5.347 -9.503 10.390 1.00 92.88 93 LYS A CA 1
ATOM 772 C C . LYS A 1 93 ? 6.620 -8.794 9.919 1.00 92.88 93 LYS A C 1
ATOM 774 O O . LYS A 1 93 ? 7.549 -9.461 9.476 1.00 92.88 93 LYS A O 1
ATOM 779 N N . TYR A 1 94 ? 6.672 -7.462 10.001 1.00 93.38 94 TYR A N 1
ATOM 780 C CA . TYR A 1 94 ? 7.695 -6.672 9.303 1.00 93.38 94 TYR A CA 1
ATOM 781 C C . TYR A 1 94 ? 8.616 -5.848 10.201 1.00 93.38 94 TYR A C 1
ATOM 783 O O . TYR A 1 94 ? 9.621 -5.346 9.708 1.00 93.38 94 TYR A O 1
ATOM 791 N N . HIS A 1 95 ? 8.348 -5.727 11.505 1.00 90.44 95 HIS A N 1
ATOM 792 C CA . HIS A 1 95 ? 9.212 -4.944 12.397 1.00 90.44 95 HIS A CA 1
ATOM 793 C C . HIS A 1 95 ? 10.663 -5.450 12.425 1.00 90.44 95 HIS A C 1
ATOM 795 O O . HIS A 1 95 ? 11.585 -4.644 12.449 1.00 90.44 95 HIS A O 1
ATOM 801 N N . GLY A 1 96 ? 10.871 -6.770 12.364 1.00 91.94 96 GLY A N 1
ATOM 802 C CA . GLY A 1 96 ? 12.210 -7.368 12.310 1.00 91.94 96 GLY A CA 1
ATOM 803 C C . GLY A 1 96 ? 12.849 -7.396 10.917 1.00 91.94 96 GLY A C 1
ATOM 804 O O . GLY A 1 96 ? 14.029 -7.708 10.806 1.00 91.94 96 GLY A O 1
ATOM 805 N N . ASN A 1 97 ? 12.089 -7.107 9.855 1.00 95.06 97 ASN A N 1
ATOM 806 C CA . ASN A 1 97 ? 12.605 -7.050 8.486 1.00 95.06 97 ASN A CA 1
ATOM 807 C C . ASN A 1 97 ? 11.797 -6.056 7.622 1.00 95.06 97 ASN A C 1
ATOM 809 O O . ASN A 1 97 ? 10.963 -6.469 6.805 1.00 95.06 97 ASN A O 1
ATOM 813 N N . PRO A 1 98 ? 12.026 -4.739 7.786 1.00 96.00 98 PRO A N 1
ATOM 814 C CA . PRO A 1 98 ? 11.309 -3.714 7.030 1.00 96.00 98 PRO A CA 1
ATOM 815 C C . PRO A 1 98 ? 11.597 -3.766 5.525 1.00 96.00 98 PRO A C 1
ATOM 817 O O . PRO A 1 98 ? 10.710 -3.480 4.722 1.00 96.00 98 PRO A O 1
ATOM 820 N N . MET A 1 99 ? 12.806 -4.173 5.115 1.00 97.69 99 MET A N 1
ATOM 821 C CA . MET A 1 99 ? 13.150 -4.315 3.692 1.00 97.69 99 MET A CA 1
ATOM 822 C C . MET A 1 99 ? 12.276 -5.359 2.996 1.00 97.69 99 MET A C 1
ATOM 824 O O . MET A 1 99 ? 11.851 -5.150 1.859 1.00 97.69 99 MET A O 1
ATOM 828 N N . HIS A 1 100 ? 11.945 -6.457 3.684 1.00 96.06 100 HIS A N 1
ATOM 829 C CA . HIS A 1 100 ? 11.025 -7.456 3.148 1.00 96.06 100 HIS A CA 1
ATOM 830 C C . HIS A 1 100 ? 9.636 -6.865 2.876 1.00 96.06 100 HIS A C 1
ATOM 832 O O . HIS A 1 100 ? 9.058 -7.142 1.829 1.00 96.06 100 HIS A O 1
ATOM 838 N N . MET A 1 101 ? 9.133 -5.988 3.751 1.00 96.25 101 MET A N 1
ATOM 839 C CA . MET A 1 101 ? 7.884 -5.260 3.504 1.00 96.25 101 MET A CA 1
ATOM 840 C C . MET A 1 101 ? 7.978 -4.391 2.250 1.00 96.25 101 MET A C 1
ATOM 842 O O . MET A 1 101 ? 7.113 -4.488 1.382 1.00 96.25 101 MET A O 1
ATOM 846 N N . ALA A 1 102 ? 9.048 -3.603 2.118 1.00 97.75 102 ALA A N 1
ATOM 847 C CA . ALA A 1 102 ? 9.244 -2.742 0.955 1.00 97.75 102 ALA A CA 1
ATOM 848 C C . ALA A 1 102 ? 9.311 -3.540 -0.358 1.00 97.75 102 ALA A C 1
ATOM 850 O O . ALA A 1 102 ? 8.675 -3.169 -1.343 1.00 97.75 102 ALA A O 1
ATOM 851 N N . MET A 1 103 ? 10.002 -4.683 -0.352 1.00 97.25 103 MET A N 1
ATOM 852 C CA . MET A 1 103 ? 10.044 -5.606 -1.486 1.00 97.25 103 MET A CA 1
ATOM 853 C C . MET A 1 103 ? 8.657 -6.165 -1.830 1.00 97.25 103 MET A C 1
ATOM 855 O O . MET A 1 103 ? 8.281 -6.179 -3.000 1.00 97.25 103 MET A O 1
ATOM 859 N N . ILE A 1 104 ? 7.877 -6.602 -0.834 1.00 96.25 104 ILE A N 1
ATOM 860 C CA . ILE A 1 104 ? 6.514 -7.103 -1.057 1.00 96.25 104 ILE A CA 1
ATOM 861 C C . ILE A 1 104 ? 5.635 -6.014 -1.677 1.00 96.25 104 ILE A C 1
ATOM 863 O O . ILE A 1 104 ? 4.963 -6.279 -2.673 1.00 96.25 104 ILE A O 1
ATOM 867 N N . VAL A 1 105 ? 5.666 -4.789 -1.145 1.00 96.56 105 VAL A N 1
ATOM 868 C CA . VAL A 1 105 ? 4.867 -3.676 -1.680 1.00 96.56 105 VAL A CA 1
ATOM 869 C C . VAL A 1 105 ? 5.314 -3.302 -3.097 1.00 96.56 105 VAL A C 1
ATOM 871 O O . VAL A 1 105 ? 4.460 -3.122 -3.966 1.00 96.56 105 VAL A O 1
ATOM 874 N N . SER A 1 106 ? 6.623 -3.262 -3.375 1.00 97.31 106 SER A N 1
ATOM 875 C CA . SER A 1 106 ? 7.129 -3.047 -4.740 1.00 97.31 106 SER A CA 1
ATOM 876 C C . SER A 1 106 ? 6.603 -4.112 -5.711 1.00 97.31 106 SER A C 1
ATOM 878 O O . SER A 1 106 ? 6.068 -3.777 -6.773 1.00 97.31 106 SER A O 1
ATOM 880 N N . ASN A 1 107 ? 6.673 -5.390 -5.323 1.00 95.88 107 ASN A N 1
ATOM 881 C CA . ASN A 1 107 ? 6.181 -6.500 -6.137 1.00 95.88 107 ASN A CA 1
ATOM 882 C C . ASN A 1 107 ? 4.673 -6.395 -6.394 1.00 95.88 107 ASN A C 1
ATOM 884 O O . ASN A 1 107 ? 4.255 -6.557 -7.537 1.00 95.88 107 ASN A O 1
ATOM 888 N N . CYS A 1 108 ? 3.880 -6.041 -5.376 1.00 95.62 108 CYS A N 1
ATOM 889 C CA . CYS A 1 108 ? 2.445 -5.783 -5.525 1.00 95.62 108 CYS A CA 1
ATOM 890 C C . CYS A 1 108 ? 2.172 -4.727 -6.601 1.00 95.62 108 CYS A C 1
ATOM 892 O O . CYS A 1 108 ? 1.437 -4.967 -7.556 1.00 95.62 108 CYS A O 1
ATOM 894 N N . LEU A 1 109 ? 2.808 -3.559 -6.480 1.00 96.81 109 LEU A N 1
ATOM 895 C CA . LEU A 1 109 ? 2.587 -2.454 -7.410 1.00 96.81 109 LEU A CA 1
ATOM 896 C C . LEU A 1 109 ? 3.059 -2.794 -8.828 1.00 96.81 109 LEU A C 1
ATOM 898 O O . LEU A 1 109 ? 2.462 -2.340 -9.804 1.00 96.81 109 LEU A O 1
ATOM 902 N N . ARG A 1 110 ? 4.135 -3.574 -8.959 1.00 96.12 110 ARG A N 1
ATOM 903 C CA . ARG A 1 110 ? 4.646 -4.041 -10.252 1.00 96.12 110 ARG A CA 1
ATOM 904 C C . ARG A 1 110 ? 3.693 -5.030 -10.910 1.00 96.12 110 ARG A C 1
ATOM 906 O O . ARG A 1 110 ? 3.467 -4.929 -12.114 1.00 96.12 110 ARG A O 1
ATOM 913 N N . GLU A 1 111 ? 3.126 -5.937 -10.130 1.00 95.31 111 GLU A N 1
ATOM 914 C CA . GLU A 1 111 ? 2.202 -6.946 -10.631 1.00 95.31 111 GLU A CA 1
ATOM 915 C C . GLU A 1 111 ? 0.866 -6.332 -11.050 1.00 95.31 111 GLU A C 1
ATOM 917 O O . GLU A 1 111 ? 0.376 -6.612 -12.142 1.00 95.31 111 GLU A O 1
ATOM 922 N N . GLU A 1 112 ? 0.343 -5.378 -10.278 1.00 96.00 112 GLU A N 1
ATOM 923 C CA . GLU A 1 112 ? -0.801 -4.564 -10.698 1.00 96.00 112 GLU A CA 1
ATOM 924 C C . GLU A 1 112 ? -0.550 -3.878 -12.051 1.00 96.00 112 GLU A C 1
ATOM 926 O O . GLU A 1 112 ? -1.407 -3.922 -12.932 1.00 96.00 112 GLU A O 1
ATOM 931 N N . ARG A 1 113 ? 0.639 -3.288 -12.266 1.00 96.62 113 ARG A N 1
ATOM 932 C CA . ARG A 1 113 ? 1.001 -2.692 -13.567 1.00 96.62 113 ARG A CA 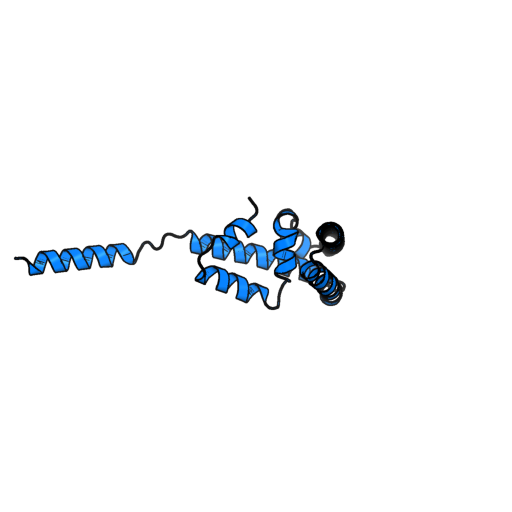1
ATOM 933 C C . ARG A 1 113 ? 1.052 -3.727 -14.684 1.00 96.62 113 ARG A C 1
ATOM 935 O O . ARG A 1 113 ? 0.625 -3.427 -15.797 1.00 96.62 113 ARG A O 1
ATOM 942 N N . ARG A 1 114 ? 1.553 -4.933 -14.404 1.00 96.25 114 ARG A N 1
ATOM 943 C CA . ARG A 1 114 ? 1.581 -6.039 -15.372 1.00 96.25 114 ARG A CA 1
ATOM 944 C C . ARG A 1 114 ? 0.164 -6.445 -15.778 1.00 96.25 114 ARG A C 1
ATOM 946 O O . ARG A 1 114 ? -0.097 -6.606 -16.967 1.00 96.25 114 ARG A O 1
ATOM 953 N N . ILE A 1 115 ? -0.745 -6.566 -14.812 1.00 94.62 115 ILE A N 1
ATOM 954 C CA . ILE A 1 115 ? -2.152 -6.917 -15.043 1.00 94.62 115 ILE A CA 1
ATOM 955 C C . ILE A 1 115 ? -2.869 -5.802 -15.814 1.00 94.62 115 ILE A C 1
ATOM 957 O O . ILE A 1 115 ? -3.541 -6.084 -16.804 1.00 94.62 115 ILE A O 1
ATOM 961 N N . LEU A 1 116 ? -2.672 -4.536 -15.432 1.00 95.69 116 LEU A N 1
ATOM 962 C CA . LEU A 1 116 ? -3.215 -3.379 -16.154 1.00 95.69 116 LEU A CA 1
ATOM 963 C C . LEU A 1 116 ? -2.742 -3.342 -17.613 1.00 95.69 116 LEU A C 1
ATOM 965 O O . LEU A 1 116 ? -3.540 -3.101 -18.518 1.00 95.69 116 LEU A O 1
ATOM 969 N N . ALA A 1 117 ? -1.457 -3.612 -17.856 1.00 95.19 117 ALA A N 1
ATOM 970 C CA . ALA A 1 117 ? -0.913 -3.702 -19.207 1.00 95.19 117 ALA A CA 1
ATOM 971 C C . ALA A 1 117 ? -1.511 -4.881 -19.988 1.00 95.19 117 ALA A C 1
ATOM 973 O O . ALA A 1 117 ? -1.842 -4.732 -21.157 1.00 95.19 117 ALA A O 1
ATOM 974 N N . ALA A 1 118 ? -1.698 -6.042 -19.354 1.00 93.06 118 ALA A N 1
ATOM 975 C CA . ALA A 1 118 ? -2.322 -7.198 -19.994 1.00 93.06 118 ALA A CA 1
ATOM 976 C C . ALA A 1 118 ? -3.796 -6.945 -20.358 1.00 93.06 118 ALA A C 1
ATOM 978 O O . ALA A 1 118 ? -4.252 -7.408 -21.400 1.00 93.06 118 ALA A O 1
ATOM 979 N N . ALA A 1 119 ? -4.524 -6.196 -19.529 1.00 92.94 119 ALA A N 1
ATOM 980 C CA . ALA A 1 119 ? -5.918 -5.836 -19.775 1.00 92.94 119 ALA A CA 1
ATOM 981 C C . ALA A 1 119 ? -6.091 -4.765 -20.862 1.00 92.94 119 ALA A C 1
ATOM 983 O O . ALA A 1 119 ? -7.124 -4.734 -21.527 1.00 92.94 119 ALA A O 1
ATOM 984 N N . SER A 1 120 ? -5.094 -3.894 -21.054 1.00 87.31 120 SER A N 1
ATOM 985 C CA . SER A 1 120 ? -5.112 -2.867 -22.102 1.00 87.31 120 SER A CA 1
ATOM 986 C C . SER A 1 120 ? -4.628 -3.371 -23.461 1.00 87.31 120 SER A C 1
ATOM 988 O O . SER A 1 120 ? -4.842 -2.692 -24.468 1.00 87.31 120 SER A O 1
ATOM 990 N N . MET A 1 121 ? -4.014 -4.559 -23.519 1.00 80.44 121 MET A N 1
ATOM 991 C CA . MET A 1 121 ? -3.687 -5.198 -24.788 1.00 80.44 121 MET A CA 1
ATOM 992 C C . MET A 1 121 ? -4.988 -5.532 -25.522 1.00 80.44 121 MET A C 1
ATOM 994 O O . MET A 1 121 ? -5.798 -6.309 -25.005 1.00 80.44 121 MET A O 1
ATOM 998 N N . PRO A 1 122 ? -5.218 -4.972 -26.724 1.00 59.59 122 PRO A N 1
ATOM 999 C CA . PRO A 1 122 ? -6.389 -5.325 -27.496 1.00 59.59 122 PRO A CA 1
ATOM 1000 C C . PRO A 1 122 ? -6.355 -6.829 -27.738 1.00 59.59 122 PRO A C 1
ATOM 1002 O O . PRO A 1 122 ? -5.348 -7.390 -28.168 1.00 59.59 122 PRO A O 1
ATOM 1005 N N . MET A 1 123 ? -7.490 -7.483 -27.518 1.00 54.47 123 MET A N 1
ATOM 1006 C CA . MET A 1 123 ? -7.733 -8.871 -27.907 1.00 54.47 123 MET A CA 1
ATOM 1007 C C . MET A 1 123 ? -7.802 -9.009 -29.453 1.00 54.47 123 MET A C 1
ATOM 1009 O O . MET A 1 123 ? -8.602 -9.768 -29.986 1.00 54.47 123 MET A O 1
ATOM 1013 N N . GLN A 1 124 ? -6.993 -8.252 -30.203 1.00 46.81 124 GLN A N 1
ATOM 1014 C CA . GLN A 1 124 ? -6.642 -8.499 -31.601 1.00 46.81 124 GLN A CA 1
ATOM 1015 C C . GLN A 1 124 ? -5.666 -9.671 -31.550 1.00 46.81 124 GLN A C 1
ATOM 1017 O O . GLN A 1 124 ? -4.539 -9.493 -31.118 1.00 46.81 124 GLN A O 1
ATOM 1022 N N . VAL A 1 125 ? -6.073 -10.923 -31.773 1.00 42.81 125 VAL A N 1
ATOM 1023 C CA . VAL A 1 125 ? -6.146 -11.497 -33.127 1.00 42.81 125 VAL A CA 1
ATOM 1024 C C . VAL A 1 125 ? -7.307 -12.505 -33.293 1.00 42.81 125 VAL A C 1
ATOM 1026 O O . VAL A 1 125 ? -7.473 -13.039 -34.372 1.00 42.81 125 VAL A O 1
ATOM 1029 N N . CYS A 1 126 ? -8.161 -12.811 -32.306 1.00 43.00 126 CYS A N 1
ATOM 1030 C CA . CYS A 1 126 ? -9.102 -13.949 -32.473 1.00 43.00 126 CYS A CA 1
ATOM 1031 C C . CYS A 1 126 ? -10.529 -13.616 -32.954 1.00 43.00 126 CYS A C 1
ATOM 1033 O O . CYS A 1 126 ? -11.187 -14.495 -33.508 1.00 43.00 126 CYS A O 1
ATOM 1035 N N . ALA A 1 127 ? -11.027 -12.383 -32.809 1.00 46.78 127 ALA A N 1
ATOM 1036 C CA . ALA A 1 127 ? -12.419 -12.073 -33.179 1.00 46.78 127 ALA A CA 1
ATOM 1037 C C . ALA A 1 127 ? -12.606 -11.700 -34.665 1.00 46.78 127 ALA A C 1
ATOM 1039 O O . ALA A 1 127 ? -13.624 -12.042 -35.266 1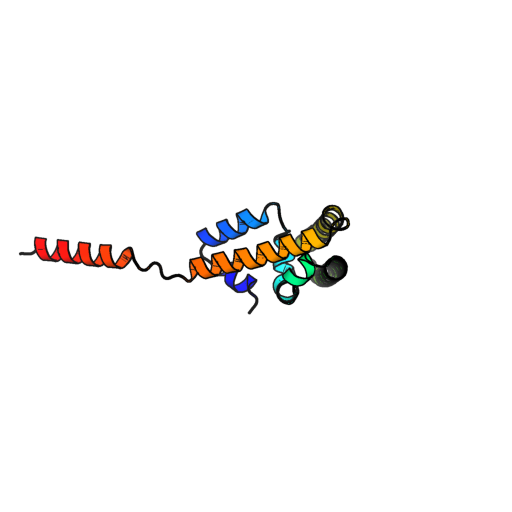.00 46.78 127 ALA A O 1
ATOM 1040 N N . GLU A 1 128 ? -11.616 -11.059 -35.295 1.00 47.56 128 GLU A N 1
ATOM 1041 C CA . GLU A 1 128 ? -11.717 -10.664 -36.710 1.00 47.56 128 GLU A CA 1
ATOM 1042 C C . GLU A 1 128 ? -11.586 -11.854 -37.671 1.00 47.56 128 GLU A C 1
ATOM 1044 O O . GLU A 1 128 ? -12.233 -11.861 -38.719 1.00 47.56 128 GLU A O 1
ATOM 1049 N N . TYR A 1 129 ? -10.851 -12.909 -37.299 1.00 50.88 129 TYR A N 1
ATOM 1050 C CA . TYR A 1 129 ? -10.764 -14.135 -38.108 1.00 50.88 129 TYR A CA 1
ATOM 1051 C C . TYR A 1 129 ? -12.049 -14.960 -38.044 1.00 50.88 129 TYR A C 1
ATOM 1053 O O . TYR A 1 129 ? -12.449 -15.539 -39.048 1.00 50.88 129 TYR A O 1
ATOM 1061 N N . LEU A 1 130 ? -12.746 -14.976 -36.903 1.00 54.16 130 LEU A N 1
ATOM 1062 C CA . LEU A 1 130 ? -14.043 -15.650 -36.807 1.00 54.16 130 LEU A CA 1
ATOM 1063 C C . LEU A 1 130 ? -15.136 -14.870 -37.544 1.00 54.16 130 LEU A C 1
ATOM 1065 O O . LEU A 1 130 ? -15.913 -15.481 -38.271 1.00 54.16 130 LEU A O 1
ATOM 1069 N N . CYS A 1 131 ? -15.165 -13.536 -37.452 1.00 56.38 131 CYS A N 1
ATOM 1070 C CA . CYS A 1 131 ? -16.121 -12.734 -38.223 1.00 56.38 131 CYS A CA 1
ATOM 1071 C C . CYS A 1 131 ? -15.883 -12.826 -39.737 1.00 56.38 131 CYS A C 1
ATOM 1073 O O . CYS A 1 131 ? -16.849 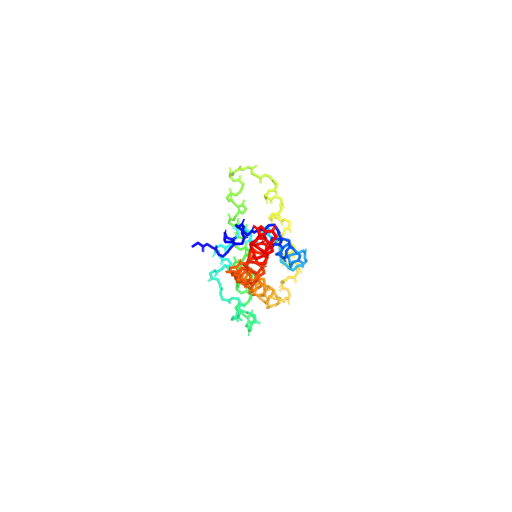-12.952 -40.489 1.00 56.38 131 CYS A O 1
ATOM 1075 N N . THR A 1 132 ? -14.627 -12.818 -40.196 1.00 57.31 132 THR A N 1
ATOM 1076 C CA . THR A 1 132 ? -14.317 -12.989 -41.627 1.00 57.31 132 THR A CA 1
ATOM 1077 C C . THR A 1 132 ? -14.576 -14.412 -42.113 1.00 57.31 132 THR A C 1
ATOM 1079 O O . THR A 1 132 ? -15.158 -14.559 -43.182 1.00 57.31 132 THR A O 1
ATOM 1082 N N . LEU A 1 133 ? -14.258 -15.456 -41.338 1.00 56.50 133 LEU A N 1
ATOM 1083 C CA . LEU A 1 133 ? -14.597 -16.840 -41.699 1.00 56.50 133 LEU A CA 1
ATOM 1084 C C . LEU A 1 133 ? -16.110 -17.077 -41.727 1.00 56.50 133 LEU A C 1
ATOM 1086 O O . LEU A 1 133 ? -16.598 -17.711 -42.658 1.00 56.50 133 LEU A O 1
ATOM 1090 N N . ILE A 1 134 ? -16.870 -16.533 -40.772 1.00 63.59 134 ILE A N 1
ATOM 1091 C CA . ILE A 1 134 ? -18.336 -16.638 -40.778 1.00 63.59 134 ILE A CA 1
ATOM 1092 C C . ILE A 1 134 ? -18.915 -15.909 -41.997 1.00 63.59 134 ILE A C 1
ATOM 1094 O O . ILE A 1 134 ? -19.759 -16.485 -42.680 1.00 63.59 134 ILE A O 1
ATOM 1098 N N . TYR A 1 135 ? -18.435 -14.704 -42.335 1.00 60.12 135 TYR A N 1
ATOM 1099 C CA . TYR A 1 135 ? -18.867 -13.992 -43.549 1.00 60.12 135 TYR A CA 1
ATOM 1100 C C . TYR A 1 135 ? -18.474 -14.720 -44.841 1.00 60.12 135 TYR A C 1
ATOM 1102 O O . TYR A 1 135 ? -19.266 -14.771 -45.782 1.00 60.12 135 TYR A O 1
ATOM 1110 N N . PHE A 1 136 ? -17.278 -15.310 -44.898 1.00 62.47 136 PHE A N 1
ATOM 1111 C CA . PHE A 1 136 ? -16.804 -16.045 -46.070 1.00 62.47 136 PHE A CA 1
ATOM 1112 C C . PHE A 1 136 ? -17.603 -17.340 -46.280 1.00 62.47 136 PHE A C 1
ATOM 1114 O O . PHE A 1 136 ? -18.026 -17.627 -47.398 1.00 62.47 136 PHE A O 1
ATOM 1121 N N . ILE A 1 137 ? -17.912 -18.069 -45.201 1.00 66.75 137 ILE A N 1
ATOM 1122 C CA . ILE A 1 137 ? -18.781 -19.254 -45.238 1.00 66.75 137 ILE A CA 1
ATOM 1123 C C . ILE A 1 137 ? -20.216 -18.869 -45.641 1.00 66.75 137 ILE A C 1
ATOM 1125 O O . ILE A 1 137 ? -20.817 -19.552 -46.472 1.00 66.75 137 ILE A O 1
ATOM 1129 N N . TYR A 1 138 ? -20.752 -17.755 -45.127 1.00 64.44 138 TYR A N 1
ATOM 1130 C CA . TYR A 1 138 ? -22.083 -17.260 -45.511 1.00 64.44 138 TYR A CA 1
ATOM 1131 C C . TYR A 1 138 ? -22.166 -16.831 -46.984 1.00 64.44 138 TYR A C 1
ATOM 1133 O O . TYR A 1 138 ? -23.212 -16.997 -47.607 1.00 64.44 138 TYR A O 1
ATOM 1141 N N . SER A 1 139 ? -21.083 -16.284 -47.543 1.00 66.94 139 SER A N 1
ATOM 1142 C CA . SER A 1 139 ? -21.022 -15.846 -48.943 1.00 66.94 139 SER A CA 1
ATOM 1143 C C . SER A 1 139 ? -20.917 -17.026 -49.919 1.00 66.94 139 SER A C 1
ATOM 1145 O O . SER A 1 139 ? -21.553 -17.016 -50.969 1.00 66.94 139 SER A O 1
ATOM 1147 N N . ILE A 1 140 ? -20.181 -18.083 -49.552 1.00 68.25 140 ILE A N 1
ATOM 1148 C CA . ILE A 1 140 ? -20.043 -19.295 -50.379 1.00 68.25 140 ILE A CA 1
ATOM 1149 C C . ILE A 1 140 ? -21.334 -20.124 -50.403 1.00 68.25 140 ILE A C 1
ATOM 1151 O O . ILE A 1 140 ? -21.675 -20.672 -51.442 1.00 68.25 140 ILE A O 1
ATOM 1155 N N . CYS A 1 141 ? -22.089 -20.195 -49.302 1.00 60.94 141 CYS A N 1
ATOM 1156 C CA . CYS A 1 141 ? -23.328 -20.988 -49.252 1.00 60.94 141 CYS A CA 1
ATOM 1157 C C . CYS A 1 141 ? -24.539 -20.327 -49.942 1.00 60.94 141 CYS A C 1
ATOM 1159 O O . CYS A 1 141 ? -25.634 -20.886 -49.902 1.00 60.94 141 CYS A O 1
ATOM 1161 N N . LYS A 1 142 ? -24.382 -19.126 -50.517 1.00 58.88 142 LYS A N 1
ATOM 1162 C CA . LYS A 1 142 ? -25.471 -18.356 -51.145 1.00 58.88 142 LYS A CA 1
ATOM 1163 C C . LYS A 1 142 ? -25.322 -18.196 -52.668 1.00 58.88 142 LYS A C 1
ATOM 1165 O O . LYS A 1 142 ? -26.098 -17.446 -53.259 1.00 58.88 142 LYS A O 1
ATOM 1170 N N . MET A 1 143 ? -24.354 -18.886 -53.277 1.00 51.59 143 MET A N 1
ATOM 1171 C CA . MET A 1 143 ? -24.234 -19.110 -54.726 1.00 51.59 143 MET A CA 1
ATOM 1172 C C . MET A 1 143 ? -24.586 -20.558 -55.054 1.00 51.59 143 MET A C 1
ATOM 1174 O O . MET A 1 143 ? -25.214 -20.762 -56.114 1.00 51.59 143 MET A O 1
#

=== Feature glossary ===
Key to the feature types in this record:

Secondary structure (8-state, DSSP). Secondary structure is the local, repeating backbone conformation. DSSP classifies it into eight states by reading the hydrogen-bond network: three helix types (H, G, I), two β types (E, B), two non-regular types (T, S), and unstructured coil (-).

Backbone torsions (φ/ψ). Backbone dihedral angles. Every residue except chain termini has a φ (preceding-C → N → Cα → C) and a ψ (N → Cα → C → next-N). They are reported in degrees following the IUPAC sign convention. Secondary structure is essentially a statement about which (φ, ψ) basin each residue occupies.

Predicted aligned error. Predicted Aligned Error (PAE) is an AlphaFold confidence matrix: entry (i, j) is the expected error in the position of residue j, in ångströms, when the prediction is superimposed on the true structure at residue i. Low PAE within a block of residues means that block is internally rigid and well-predicted; high PAE between two blocks means their relative placement is uncertain even if each block individually is confident.

B-factor. B-factor (Debye–Waller factor) reflects atomic displacement in the crystal lattice. It is an experimental observable (units Å²), not a prediction; low values mean the atom is pinned down, high values mean it moves or is heterogeneous across the crystal.

Secondary structure (3-state, P-SEA). Three-state secondary structure (P-SEA) collapses the eight DSSP classes into helix (a), strand (b), and coil (c). P-SEA assigns these from Cα geometry alone — distances and angles — without requiring backbone oxygens, so it works on any Cα trace.

Sequence. Primary structure: the covalent order of the twenty standard amino acids along the backbone. Two proteins with the same sequence will (almost always) fold to the same structure; two with 30% identity often share a fold but not the details.

pLDDT. pLDDT is the predicted lDDT-Cα score: AlphaFold's confidence that the local environment of each residue (all inter-atomic distances within 15 Å) is correctly placed. It is a per-residue number between 0 and 100, with higher meaning more reliable.

InterPro / GO / CATH / organism. Functional annotations link the protein to curated databases. InterPro entries identify conserved domains and families by matching the sequence against member-database signatures (Pfam, PROSITE, CDD, …). Gene Ontology (GO) terms describe molecular function, biological process, and cellular component in a controlled vocabulary. CATH places the structure in a hierarchical fold classification (Class/Architecture/Topology/Homologous-superfamily). The organism is the source species.

Contact-map, Ramachandran, and PAE plots. Three diagnostic plots accompany the record. The Cα contact map visualizes the tertiary structure as a 2D adjacency matrix (8 Å cutoff, sequence-local contacts suppressed). The Ramachandran plot shows the distribution of backbone (φ, ψ) torsions, with points in the α and β basins reflecting secondary structure content. The PAE plot shows AlphaFold's inter-residue confidence as a color matrix.

mmCIF coordinates. The mmCIF table is the protein's shape written out atom by atom. For each backbone N, Cα, C, and carbonyl O, it records an (x, y, z) coordinate triple in Å plus the residue type, chain letter, and residue number.

Radius of gyration, Cα contacts, bounding box. Three whole-structure scalars: the radius of gyration (RMS distance of Cα from centroid, in Å), the count of Cα–Cα contacts (pairs closer than 8 Å and separated by more than four residues in sequence — i.e. tertiary, not local, contacts), and the bounding-box dimensions. Together they distinguish compact globular folds from extended fibres or disordered chains.

Foldseek 3Di. The Foldseek 3Di string encodes local tertiary geometry as a 20-letter alphabet — one character per residue — derived from the relative positions of nearby Cα atoms. Unlike the amino-acid sequence, 3Di is a direct function of the 3D structure, so two proteins with the same fold have similar 3Di strings even at low sequence identity.

Rendered structure images. Six rendered views show the 3D structure from the faces of a cube — i.e. along ±x, ±y, ±z. Rendering representation is drawn randomly per protein from cartoon (secondary-structure ribbons), sticks (backbone bonds), or molecular surface; coloring is either N→C rainbow (blue at the N-terminus through red at the C-terminus) or one color per chain.

Nearest PDB structures. The Foldseek neighbor list gives the closest experimentally determined structures in the PDB, ranked by structural alignment. TM-score near 1 means near-identical fold; near 0.3 means only rough topology match. This is how one finds what a novel AlphaFold prediction most resembles in the solved-structure universe.

Solvent-accessible surface area. SASA measures how much of the protein is reachable by solvent. It is computed by rolling a water-sized probe over the atomic surface and summing the exposed area (Å²). Per-residue SASA distinguishes core (buried, low SASA) from surface (exposed, high SASA) residues; total SASA is a whole-molecule size measure.